Protein AF-A0AAV2D6D7-F1 (afdb_monomer_lite)

Structure (mmCIF, N/CA/C/O backbone):
data_AF-A0AAV2D6D7-F1
#
_entry.id   AF-A0AAV2D6D7-F1
#
loop_
_atom_site.group_PDB
_atom_site.id
_atom_site.type_symbol
_atom_site.label_atom_id
_atom_site.label_alt_id
_atom_site.label_comp_id
_atom_site.label_asym_id
_atom_site.label_entity_id
_atom_site.label_seq_id
_atom_site.pdbx_PDB_ins_code
_atom_site.Cartn_x
_atom_site.Cartn_y
_atom_site.Cartn_z
_atom_site.occupancy
_atom_site.B_iso_or_equiv
_atom_site.auth_seq_id
_atom_site.auth_comp_id
_atom_site.auth_asym_id
_atom_site.auth_atom_id
_atom_site.pdbx_PDB_model_num
ATOM 1 N N . MET A 1 1 ? -15.690 16.068 7.104 1.00 74.12 1 MET A N 1
ATOM 2 C CA . MET A 1 1 ? -15.761 14.633 6.740 1.00 74.12 1 MET A CA 1
ATOM 3 C C . MET A 1 1 ? -14.406 14.096 6.305 1.00 74.12 1 MET A C 1
ATOM 5 O O . MET A 1 1 ? -13.924 13.185 6.960 1.00 74.12 1 MET A O 1
ATOM 9 N N . VAL A 1 2 ? -13.719 14.729 5.345 1.00 91.75 2 VAL A N 1
ATOM 10 C CA . VAL A 1 2 ? -12.323 14.382 4.981 1.00 91.75 2 VAL A CA 1
ATOM 11 C C . VAL A 1 2 ? -11.347 14.473 6.165 1.00 91.75 2 VAL A C 1
ATOM 13 O O . VAL A 1 2 ? -10.481 13.620 6.311 1.00 91.75 2 VAL A O 1
ATOM 16 N N . ALA A 1 3 ? -11.532 15.436 7.075 1.00 92.62 3 ALA A N 1
ATOM 17 C CA . ALA A 1 3 ? -10.699 15.571 8.274 1.00 92.62 3 ALA A CA 1
ATOM 18 C C . ALA A 1 3 ? -10.657 14.307 9.159 1.00 92.62 3 ALA A C 1
ATOM 20 O O . ALA A 1 3 ? -9.611 14.017 9.730 1.00 92.62 3 ALA A O 1
ATOM 21 N N . PHE A 1 4 ? -11.753 13.535 9.246 1.00 93.50 4 PHE A N 1
ATOM 22 C CA . PHE A 1 4 ? -11.767 12.274 10.002 1.00 93.50 4 PHE A CA 1
ATOM 23 C C . PHE A 1 4 ? -10.811 11.269 9.363 1.00 93.50 4 PHE A C 1
ATOM 25 O O . PHE A 1 4 ? -9.964 10.704 10.041 1.00 93.50 4 PHE A O 1
ATOM 32 N N . PHE A 1 5 ? -10.922 11.108 8.042 1.00 94.62 5 PHE A N 1
ATOM 33 C CA . PHE A 1 5 ? -10.081 10.220 7.249 1.00 94.62 5 PHE A CA 1
ATOM 34 C C . PHE A 1 5 ? -8.601 10.600 7.357 1.00 94.62 5 PHE A C 1
ATOM 36 O O . PHE A 1 5 ? -7.773 9.751 7.681 1.00 94.62 5 PHE A O 1
ATOM 43 N N . LEU A 1 6 ? -8.279 11.886 7.180 1.00 94.81 6 LEU A N 1
ATOM 44 C CA . LEU A 1 6 ? -6.905 12.378 7.276 1.00 94.81 6 LEU A CA 1
ATOM 45 C C . LEU A 1 6 ? -6.316 12.189 8.677 1.00 94.81 6 LEU A C 1
ATOM 47 O O . LEU A 1 6 ? -5.200 11.697 8.783 1.00 94.81 6 LEU A O 1
ATOM 51 N N . GLN A 1 7 ? -7.046 12.511 9.751 1.00 93.12 7 GLN A N 1
ATOM 52 C CA . GLN A 1 7 ? -6.539 12.293 11.113 1.00 93.12 7 GLN A CA 1
ATOM 53 C C . GLN A 1 7 ? -6.394 10.807 11.454 1.00 93.12 7 GLN A C 1
ATOM 55 O O . GLN A 1 7 ? -5.425 10.423 12.110 1.00 93.12 7 GLN A O 1
ATOM 60 N N . THR A 1 8 ? -7.320 9.960 10.993 1.00 92.81 8 THR A N 1
ATOM 61 C CA . THR A 1 8 ? -7.204 8.508 11.155 1.00 92.81 8 THR A CA 1
ATOM 62 C C . THR A 1 8 ? -5.937 7.981 10.493 1.00 92.81 8 THR A C 1
ATOM 64 O O . THR A 1 8 ? -5.200 7.251 11.149 1.00 92.81 8 THR A O 1
ATOM 67 N N . LEU A 1 9 ? -5.649 8.363 9.244 1.00 91.88 9 LEU A N 1
ATOM 68 C CA . LEU A 1 9 ? -4.474 7.866 8.523 1.00 91.88 9 LEU A CA 1
ATOM 69 C C . LEU A 1 9 ? -3.161 8.499 8.996 1.00 91.88 9 LEU A C 1
ATOM 71 O O . LEU A 1 9 ? -2.198 7.777 9.231 1.00 91.88 9 LEU A O 1
ATOM 75 N N . ALA A 1 10 ? -3.117 9.821 9.180 1.00 92.44 10 ALA A N 1
ATOM 76 C CA . ALA A 1 10 ? -1.893 10.537 9.546 1.00 92.44 10 ALA A CA 1
ATOM 77 C C . ALA A 1 10 ? -1.376 10.169 10.945 1.00 92.44 10 ALA A C 1
ATOM 79 O O . ALA A 1 10 ? -0.172 10.190 11.187 1.00 92.44 10 ALA A O 1
ATOM 80 N N . HIS A 1 11 ? -2.279 9.828 11.868 1.00 89.50 11 HIS A N 1
ATOM 81 C CA . HIS A 1 11 ? -1.937 9.555 13.266 1.00 89.50 11 HIS A CA 1
ATOM 82 C C . HIS A 1 11 ? -2.315 8.144 13.730 1.00 89.50 11 HIS A C 1
ATOM 84 O O . HIS A 1 11 ? -2.226 7.855 14.922 1.00 89.50 11 HIS A O 1
ATOM 90 N N . CYS A 1 12 ? -2.756 7.267 12.821 1.00 87.00 12 CYS A N 1
ATOM 91 C CA . CYS A 1 12 ? -3.206 5.907 13.141 1.00 87.00 12 CYS A CA 1
ATOM 92 C C . CYS A 1 12 ? -4.257 5.882 14.279 1.00 87.00 12 CYS A C 1
ATOM 94 O O . CYS A 1 12 ? -4.229 5.059 15.200 1.00 87.00 12 CYS A O 1
ATOM 96 N N . MET A 1 13 ? -5.181 6.848 14.266 1.00 90.00 13 MET A N 1
ATOM 97 C CA . MET A 1 13 ? -6.157 7.018 15.341 1.00 90.00 13 MET A CA 1
ATOM 98 C C . MET A 1 13 ? -7.323 6.037 15.224 1.00 90.00 13 MET A C 1
ATOM 100 O O . MET A 1 13 ? -7.958 5.899 14.180 1.00 90.00 13 MET A O 1
ATOM 104 N N . ARG A 1 14 ? -7.688 5.424 16.354 1.00 91.38 14 ARG A N 1
ATOM 105 C CA . ARG A 1 14 ? -8.874 4.561 16.452 1.00 91.38 14 ARG A CA 1
ATOM 106 C C . ARG A 1 14 ? -10.152 5.394 16.335 1.00 91.38 14 ARG A C 1
ATOM 108 O O . ARG A 1 14 ? -10.209 6.516 16.836 1.00 91.38 14 ARG A O 1
ATOM 115 N N . ASN A 1 15 ? -11.220 4.800 15.796 1.00 92.38 15 ASN A N 1
ATOM 116 C CA . ASN A 1 15 ? -12.532 5.452 15.656 1.00 92.38 15 ASN A CA 1
ATOM 117 C C . ASN A 1 15 ? -13.022 6.076 16.983 1.00 92.38 15 ASN A C 1
ATOM 119 O O . ASN A 1 15 ? -13.448 7.227 17.009 1.00 92.38 15 ASN A O 1
ATOM 123 N N . ARG A 1 16 ? -12.840 5.383 18.119 1.00 93.50 16 ARG A N 1
ATOM 124 C CA . ARG A 1 16 ? -13.184 5.916 19.455 1.00 93.50 16 ARG A CA 1
ATOM 125 C C . ARG A 1 16 ? -12.508 7.253 19.788 1.00 93.50 16 ARG A C 1
ATOM 127 O O . ARG A 1 16 ? -13.107 8.074 20.472 1.00 93.50 16 ARG A O 1
ATOM 134 N N . THR A 1 17 ? -11.282 7.463 19.312 1.00 94.12 17 THR A N 1
ATOM 135 C CA . THR A 1 17 ? -10.517 8.687 19.558 1.00 94.12 17 THR A CA 1
ATOM 136 C C . THR A 1 17 ? -11.045 9.818 18.686 1.00 94.12 17 THR A C 1
ATOM 138 O O . THR A 1 17 ? -11.366 10.880 19.203 1.00 94.12 17 THR A O 1
ATOM 141 N N . ILE A 1 18 ? -11.271 9.552 17.396 1.00 94.19 18 ILE A N 1
ATOM 142 C CA . ILE A 1 18 ? -11.894 10.506 16.464 1.00 94.19 18 ILE A CA 1
ATOM 143 C C . ILE A 1 18 ? -13.296 10.915 16.946 1.00 94.19 18 ILE A C 1
ATOM 145 O O . ILE A 1 18 ? -13.662 12.087 16.874 1.00 94.19 18 ILE A O 1
ATOM 149 N N . LYS A 1 19 ? -14.065 9.975 17.512 1.00 95.00 19 LYS A N 1
ATOM 150 C CA . LYS A 1 19 ? -15.368 10.241 18.145 1.00 95.00 19 LYS A CA 1
ATOM 151 C C . LYS A 1 19 ? -15.268 11.299 19.236 1.00 95.00 19 LYS A C 1
ATOM 153 O O . LYS A 1 19 ? -16.102 12.202 19.261 1.00 95.00 19 LYS A O 1
ATOM 158 N N . ALA A 1 20 ? -14.269 11.192 20.109 1.00 93.50 20 ALA A N 1
ATOM 159 C CA . ALA A 1 20 ? -14.045 12.166 21.171 1.00 93.50 20 ALA A CA 1
ATOM 160 C C . ALA A 1 20 ? -13.589 13.522 20.608 1.00 93.50 20 ALA A C 1
ATOM 162 O O . ALA A 1 20 ? -14.132 14.547 21.002 1.00 93.50 20 ALA A O 1
ATOM 163 N N . THR A 1 21 ? -12.664 13.527 19.642 1.00 93.38 21 THR A N 1
ATOM 164 C CA . THR A 1 21 ? -12.126 14.755 19.031 1.00 93.38 21 THR A CA 1
ATOM 165 C C . THR A 1 21 ? -13.189 15.572 18.299 1.00 93.38 21 THR A C 1
ATOM 167 O O . THR A 1 21 ? -13.208 16.793 18.402 1.00 93.38 21 THR A O 1
ATOM 170 N N . PHE A 1 22 ? -14.082 14.914 17.559 1.00 92.69 22 PHE A N 1
ATOM 171 C CA . PHE A 1 22 ? -15.055 15.599 16.702 1.00 92.69 22 PHE A CA 1
ATOM 172 C C . PHE A 1 22 ? -16.486 15.597 17.243 1.00 92.69 22 PHE A C 1
ATOM 174 O O . PHE A 1 22 ? -17.375 16.134 16.583 1.00 92.69 22 PHE A O 1
ATOM 181 N N . LEU A 1 23 ? -16.731 15.001 18.416 1.00 94.25 23 LEU A N 1
ATOM 182 C CA . LEU A 1 23 ? -18.053 14.924 19.050 1.00 94.25 23 LEU A CA 1
ATOM 183 C C . LEU A 1 23 ? -19.128 14.375 18.087 1.00 94.25 23 LEU A C 1
ATOM 185 O O . LEU A 1 23 ? -20.193 14.965 17.875 1.00 94.25 23 LEU A O 1
ATOM 189 N N . ARG A 1 24 ? -18.821 13.243 17.443 1.00 94.25 24 ARG A N 1
ATOM 190 C CA . ARG A 1 24 ? -19.710 12.536 16.502 1.00 94.25 24 ARG A CA 1
ATOM 191 C C . ARG A 1 24 ? -19.806 11.059 16.849 1.00 94.25 24 ARG A C 1
ATOM 193 O O . ARG A 1 24 ? -18.915 10.504 17.485 1.00 94.25 24 ARG A O 1
ATOM 200 N N . SER A 1 25 ? -20.892 10.402 16.442 1.00 95.88 25 SER A N 1
ATOM 201 C CA . SER A 1 25 ? -21.029 8.960 16.658 1.00 95.88 25 SER A CA 1
ATOM 202 C C . SER A 1 25 ? -19.953 8.189 15.877 1.00 95.88 25 SER A C 1
ATOM 204 O O . SER A 1 25 ? -19.478 8.634 14.828 1.00 95.88 25 SER A O 1
ATOM 206 N N . GLY A 1 26 ? -19.575 7.012 16.383 1.00 95.44 26 GLY A N 1
ATOM 207 C CA . GLY A 1 26 ? -18.606 6.154 15.694 1.00 95.44 26 GLY A CA 1
ATOM 208 C C . GLY A 1 26 ? -19.135 5.620 14.359 1.00 95.44 26 GLY A C 1
ATOM 209 O O . GLY A 1 26 ? -18.357 5.429 13.427 1.00 95.44 26 GLY A O 1
ATOM 210 N N . GLU A 1 27 ? -20.457 5.453 14.252 1.00 96.44 27 GLU A N 1
ATOM 211 C CA . GLU A 1 27 ? -21.161 5.137 13.004 1.00 96.44 27 GLU A CA 1
ATOM 212 C C . GLU A 1 27 ? -20.918 6.230 11.961 1.00 96.44 27 GLU A C 1
ATOM 214 O O . GLU A 1 27 ? -20.430 5.947 10.871 1.00 96.44 27 GLU A O 1
ATOM 219 N N . THR A 1 28 ? -21.145 7.491 12.331 1.00 95.31 28 THR A N 1
ATOM 220 C CA . THR A 1 28 ? -20.990 8.624 11.420 1.00 95.31 28 THR A CA 1
ATOM 221 C C . THR A 1 28 ? -19.536 8.793 10.991 1.00 95.31 28 THR A C 1
ATOM 223 O O . THR A 1 28 ? -19.270 9.094 9.831 1.00 95.31 28 THR A O 1
ATOM 226 N N . ILE A 1 29 ? -18.575 8.568 11.887 1.00 95.69 29 ILE A N 1
ATOM 227 C CA . ILE A 1 29 ? -17.151 8.570 11.525 1.00 95.69 29 ILE A CA 1
ATOM 228 C C . ILE A 1 29 ? -16.840 7.444 10.544 1.00 95.69 29 ILE A C 1
ATOM 230 O O . ILE A 1 29 ? -16.198 7.692 9.528 1.00 95.69 29 ILE A O 1
ATOM 234 N N . SER A 1 30 ? -17.326 6.231 10.820 1.00 95.62 30 SER A N 1
ATOM 235 C CA . SER A 1 30 ? -17.116 5.072 9.955 1.00 95.62 30 SER A CA 1
ATOM 236 C C . SER A 1 30 ? -17.682 5.311 8.556 1.00 95.62 30 SER A C 1
ATOM 238 O O . SER A 1 30 ? -16.968 5.128 7.573 1.00 95.62 30 SER A O 1
ATOM 240 N N . ARG A 1 31 ? -18.927 5.790 8.446 1.00 96.19 31 ARG A N 1
ATOM 241 C CA . ARG A 1 31 ? -19.574 6.072 7.157 1.00 96.19 31 ARG A CA 1
ATOM 242 C C . ARG A 1 31 ? -18.740 7.030 6.308 1.00 96.19 31 ARG A C 1
ATOM 244 O O . ARG A 1 31 ? -18.374 6.694 5.185 1.00 96.19 31 ARG A O 1
ATOM 251 N N . HIS A 1 32 ? -18.350 8.167 6.878 1.00 95.44 32 HIS A N 1
ATOM 252 C CA . HIS A 1 32 ? -17.565 9.169 6.157 1.00 95.44 32 HIS A CA 1
ATOM 253 C C . HIS A 1 32 ? -16.130 8.724 5.862 1.00 95.44 32 HIS A C 1
ATOM 255 O O . HIS A 1 32 ? -15.590 9.084 4.820 1.00 95.44 32 HIS A O 1
ATOM 261 N N . PHE A 1 33 ? -15.510 7.930 6.741 1.00 95.81 33 PHE A N 1
ATOM 262 C CA . PHE A 1 33 ? -14.212 7.320 6.457 1.00 95.81 33 PHE A CA 1
ATOM 263 C C . PHE A 1 33 ? -14.289 6.453 5.194 1.00 95.81 33 PHE A C 1
ATOM 265 O O . PHE A 1 33 ? -13.458 6.596 4.302 1.00 95.81 33 PHE A O 1
ATOM 272 N N . HIS A 1 34 ? -15.317 5.605 5.083 1.00 96.25 34 HIS A N 1
ATOM 273 C CA . HIS A 1 34 ? -15.491 4.724 3.929 1.00 96.25 34 HIS A CA 1
ATOM 274 C C . HIS A 1 34 ? -15.899 5.474 2.655 1.00 96.25 34 HIS A C 1
ATOM 276 O O . HIS A 1 34 ? -15.474 5.088 1.571 1.00 96.25 34 HIS A O 1
ATOM 282 N N . GLU A 1 35 ? -16.686 6.548 2.750 1.00 96.81 35 GLU A N 1
ATOM 283 C CA . GLU A 1 35 ? -16.983 7.410 1.597 1.00 96.81 35 GLU A CA 1
ATOM 284 C C . GLU A 1 35 ? -15.710 8.031 1.011 1.00 96.81 35 GLU A C 1
ATOM 286 O O . GLU A 1 35 ? -15.478 7.938 -0.194 1.00 96.81 35 GLU A O 1
ATOM 291 N N . VAL A 1 36 ? -14.851 8.595 1.867 1.00 96.75 36 VAL A N 1
ATOM 292 C CA . VAL A 1 36 ? -13.573 9.173 1.433 1.00 96.75 36 VAL A CA 1
ATOM 293 C C . VAL A 1 36 ? -12.633 8.084 0.918 1.00 96.75 36 VAL A C 1
ATOM 295 O O . VAL A 1 36 ? -12.019 8.271 -0.127 1.00 96.75 36 VAL A O 1
ATOM 298 N N . LEU A 1 37 ? -12.567 6.924 1.582 1.00 95.81 37 LEU A N 1
ATOM 299 C CA . LEU A 1 37 ? -11.769 5.786 1.121 1.00 95.81 37 LEU A CA 1
ATOM 300 C C . LEU A 1 37 ? -12.158 5.363 -0.300 1.00 95.81 37 LEU A C 1
ATOM 302 O O . LEU A 1 37 ? -11.282 5.190 -1.139 1.00 95.81 37 LEU A O 1
ATOM 306 N N . ARG A 1 38 ? -13.458 5.230 -0.595 1.00 95.56 38 ARG A N 1
ATOM 307 C CA . ARG A 1 38 ? -13.928 4.876 -1.944 1.00 95.56 38 ARG A CA 1
ATOM 308 C C . ARG A 1 38 ? -13.519 5.919 -2.981 1.00 95.56 38 ARG A C 1
ATOM 310 O O . ARG A 1 38 ? -13.069 5.539 -4.055 1.00 95.56 38 ARG A O 1
ATOM 317 N N . ALA A 1 39 ? -13.633 7.207 -2.655 1.00 95.00 39 ALA A N 1
ATOM 318 C CA . ALA A 1 39 ? -13.199 8.280 -3.549 1.00 95.00 39 ALA A CA 1
ATOM 319 C C . ALA A 1 39 ? -11.682 8.228 -3.813 1.00 95.00 39 ALA A C 1
ATOM 321 O O . ALA A 1 39 ? -11.259 8.345 -4.959 1.00 95.00 39 ALA A O 1
ATOM 322 N N . VAL A 1 40 ? -10.872 7.983 -2.775 1.00 94.12 40 VAL A N 1
ATOM 323 C CA . VAL A 1 40 ? -9.411 7.828 -2.895 1.00 94.12 40 VAL A CA 1
ATOM 324 C C . VAL A 1 40 ? -9.043 6.604 -3.736 1.00 94.12 40 VAL A C 1
ATOM 326 O O . VAL A 1 40 ? -8.177 6.693 -4.599 1.00 94.12 40 VAL A O 1
ATOM 329 N N . LEU A 1 41 ? -9.710 5.467 -3.525 1.00 92.19 41 LEU A N 1
ATOM 330 C CA . LEU A 1 41 ? -9.480 4.259 -4.321 1.00 92.19 41 LEU A CA 1
ATOM 331 C C . LEU A 1 41 ? -9.868 4.459 -5.790 1.00 92.19 41 LEU A C 1
ATOM 333 O O . LEU A 1 41 ? -9.177 3.954 -6.669 1.00 92.19 41 LEU A O 1
ATOM 337 N N . HIS A 1 42 ? -10.932 5.221 -6.056 1.00 92.00 42 HIS A N 1
ATOM 338 C CA . HIS A 1 42 ? -11.363 5.539 -7.414 1.00 92.00 42 HIS A CA 1
ATOM 339 C C . HIS A 1 42 ? -10.289 6.327 -8.178 1.00 92.00 42 HIS A C 1
ATOM 341 O O . HIS A 1 42 ? -9.863 5.896 -9.249 1.00 92.00 42 HIS A O 1
ATOM 347 N N . ILE A 1 43 ? -9.775 7.412 -7.586 1.00 93.12 43 ILE A N 1
ATOM 348 C CA . ILE A 1 43 ? -8.697 8.206 -8.202 1.00 93.12 43 ILE A CA 1
ATOM 349 C C . ILE A 1 43 ? -7.351 7.474 -8.197 1.00 93.12 43 ILE A C 1
ATOM 351 O O . ILE A 1 43 ? -6.480 7.795 -8.994 1.00 93.12 43 ILE A O 1
ATOM 355 N N . GLY A 1 44 ? -7.149 6.489 -7.315 1.00 89.75 44 GLY A N 1
ATOM 356 C CA . GLY A 1 44 ? -5.881 5.767 -7.181 1.00 89.75 44 GLY A CA 1
ATOM 357 C C . GLY A 1 44 ? -5.399 5.132 -8.488 1.00 89.75 44 GLY A C 1
ATOM 358 O O . GLY A 1 44 ? -4.195 5.105 -8.740 1.00 89.75 44 GLY A O 1
ATOM 359 N N . SER A 1 45 ? -6.330 4.706 -9.346 1.00 83.56 45 SER A N 1
ATOM 360 C CA . SER A 1 45 ? -6.030 4.166 -10.679 1.00 83.56 45 SER A CA 1
ATOM 361 C C . SER A 1 45 ? -5.378 5.180 -11.634 1.00 83.56 45 SER A C 1
ATOM 363 O O . SER A 1 45 ? -4.605 4.791 -12.508 1.00 83.56 45 SER A O 1
ATOM 365 N N . ASP A 1 46 ? -5.598 6.481 -11.424 1.00 88.38 46 ASP A N 1
ATOM 366 C CA . ASP A 1 46 ? -4.974 7.540 -12.224 1.00 88.38 46 ASP A CA 1
ATOM 367 C C . ASP A 1 46 ? -3.509 7.788 -11.831 1.00 88.38 46 ASP A C 1
ATOM 369 O O . ASP A 1 46 ? -2.716 8.277 -12.654 1.00 88.38 46 ASP A O 1
ATOM 373 N N . TYR A 1 47 ? -3.156 7.444 -10.584 1.00 87.44 47 TYR A N 1
ATOM 374 C CA . TYR A 1 47 ? -1.836 7.648 -9.982 1.00 87.44 47 TYR A CA 1
ATOM 375 C C . TYR A 1 47 ? -0.942 6.407 -10.059 1.00 87.44 47 TYR A C 1
ATOM 377 O O . TYR A 1 47 ? 0.240 6.547 -10.368 1.00 87.44 47 TYR A O 1
ATOM 385 N N . ILE A 1 48 ? -1.483 5.216 -9.784 1.00 89.75 48 ILE A N 1
ATOM 386 C CA . ILE A 1 48 ? -0.745 3.948 -9.833 1.00 89.75 48 ILE A CA 1
ATOM 387 C C . ILE A 1 48 ? -0.993 3.313 -11.197 1.00 89.75 48 ILE A C 1
ATOM 389 O O . ILE A 1 48 ? -1.947 2.560 -11.390 1.00 89.75 48 ILE A O 1
ATOM 393 N N . LYS A 1 49 ? -0.135 3.648 -12.158 1.00 83.50 49 LYS A N 1
ATOM 394 C CA . LYS A 1 49 ? -0.208 3.129 -13.524 1.00 83.50 49 LYS A CA 1
ATOM 395 C C . LYS A 1 49 ? 1.170 2.794 -14.062 1.00 83.50 49 LYS A C 1
ATOM 397 O O . LYS A 1 49 ? 2.181 3.332 -13.616 1.00 83.50 49 LYS A O 1
ATOM 402 N N . GLU A 1 50 ? 1.178 1.912 -15.052 1.00 73.88 50 GLU A N 1
ATOM 403 C CA . GLU A 1 50 ? 2.377 1.498 -15.769 1.00 73.88 50 GLU A CA 1
ATOM 404 C C . GLU A 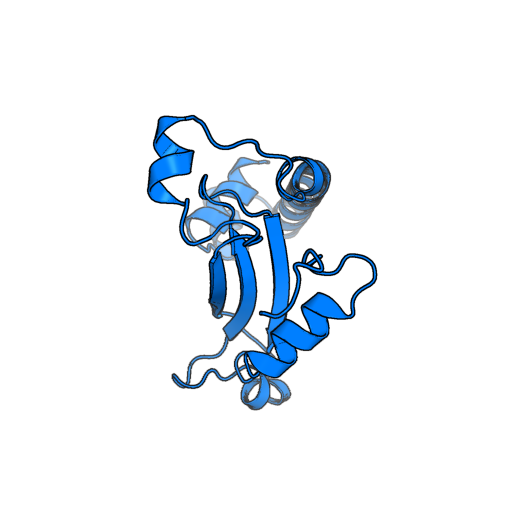1 50 ? 3.134 2.727 -16.304 1.00 73.88 50 GLU A C 1
ATOM 406 O O . GLU A 1 50 ? 2.546 3.610 -16.941 1.00 73.88 50 GLU A O 1
ATOM 411 N N . SER A 1 51 ? 4.433 2.820 -15.994 1.00 69.94 51 SER A N 1
ATOM 412 C CA . SER A 1 51 ? 5.229 3.992 -16.365 1.00 69.94 51 SER A CA 1
ATOM 413 C C . SER A 1 51 ? 5.384 4.051 -17.879 1.00 69.94 51 SER A C 1
ATOM 415 O O . SER A 1 51 ? 5.911 3.139 -18.508 1.00 69.94 51 SER A O 1
ATOM 417 N N . THR A 1 52 ? 4.926 5.148 -18.474 1.00 61.56 52 THR A N 1
ATOM 418 C CA . THR A 1 52 ? 5.055 5.419 -19.914 1.00 61.56 52 THR A CA 1
ATOM 419 C C . THR A 1 52 ? 6.309 6.249 -20.224 1.00 61.56 52 THR A C 1
ATOM 421 O O . THR A 1 52 ? 6.391 6.893 -21.268 1.00 61.56 52 THR A O 1
ATOM 424 N N . GLN A 1 53 ? 7.249 6.357 -19.280 1.00 61.66 53 GLN A N 1
ATOM 425 C CA . GLN A 1 53 ? 8.141 7.511 -19.247 1.00 61.66 53 GLN A CA 1
ATOM 426 C C . GLN A 1 53 ? 9.424 7.357 -20.062 1.00 61.66 53 GLN A C 1
ATOM 428 O O . GLN A 1 53 ? 10.210 6.429 -19.899 1.00 61.66 53 GLN A O 1
ATOM 433 N N . VAL A 1 54 ? 9.643 8.375 -20.894 1.00 60.06 54 VAL A N 1
ATOM 434 C CA . VAL A 1 54 ? 10.924 8.735 -21.495 1.00 60.06 54 VAL A CA 1
ATOM 435 C C . VAL A 1 54 ? 11.716 9.500 -20.435 1.00 60.06 54 VAL A C 1
ATOM 437 O O . VAL A 1 54 ? 11.268 10.546 -19.964 1.00 60.06 54 VAL A O 1
ATOM 440 N N . LEU A 1 55 ? 12.865 8.967 -20.022 1.00 65.44 55 LEU A N 1
ATOM 441 C CA . LEU A 1 55 ? 13.767 9.654 -19.096 1.00 65.44 55 LEU A CA 1
ATOM 442 C C . LEU A 1 55 ? 14.264 10.965 -19.721 1.00 65.44 55 LEU A C 1
ATOM 444 O O . LEU A 1 55 ? 14.549 11.016 -20.920 1.00 65.44 55 LEU A O 1
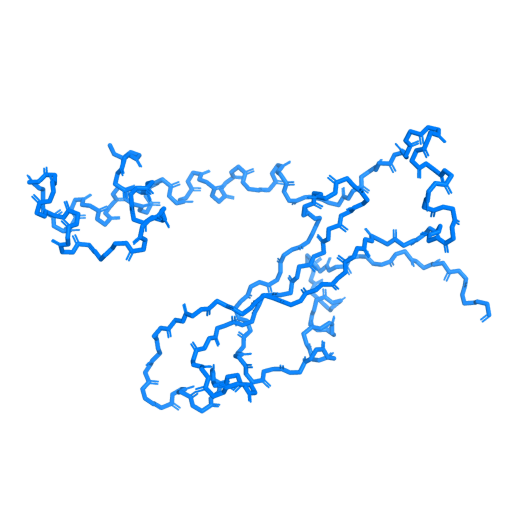ATOM 448 N N . SER A 1 56 ? 14.393 12.019 -18.911 1.00 64.81 56 SER A N 1
ATOM 449 C CA . SER A 1 56 ? 15.082 13.240 -19.341 1.00 64.81 56 SER A CA 1
ATOM 450 C C . SER A 1 56 ? 16.537 12.906 -19.706 1.00 64.81 56 SER A C 1
ATOM 452 O O . SER A 1 56 ? 17.089 11.929 -19.201 1.00 64.81 56 SER A O 1
ATOM 454 N N . SER A 1 57 ? 17.188 13.688 -20.569 1.00 64.06 57 SER A N 1
ATOM 455 C CA . SER A 1 57 ? 18.561 13.395 -21.019 1.00 64.06 57 SER A CA 1
ATOM 456 C C . SER A 1 57 ? 19.572 13.268 -19.868 1.00 64.06 57 SER A C 1
ATO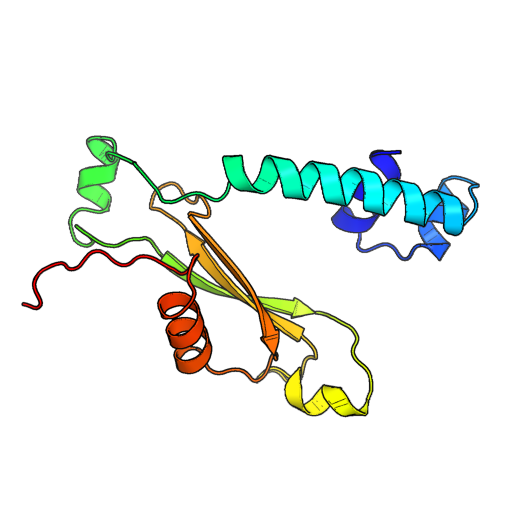M 458 O O . SER A 1 57 ? 20.495 12.463 -19.960 1.00 64.06 57 SER A O 1
ATOM 460 N N . GLY A 1 58 ? 19.374 14.002 -18.766 1.00 68.25 58 GLY A N 1
ATOM 461 C CA . GLY A 1 58 ? 20.195 13.885 -17.555 1.00 68.25 58 GLY A CA 1
ATOM 462 C C . GLY A 1 58 ? 19.911 12.618 -16.740 1.00 68.25 58 GLY A C 1
ATOM 463 O O . GLY A 1 58 ? 20.840 11.964 -16.268 1.00 68.25 58 GLY A O 1
ATOM 464 N N . ASP A 1 59 ? 18.642 12.225 -16.615 1.00 73.06 59 ASP A N 1
ATOM 465 C CA . ASP A 1 59 ? 18.258 11.003 -15.898 1.00 73.06 59 ASP A CA 1
ATOM 466 C C . ASP A 1 59 ? 18.579 9.739 -16.706 1.00 73.06 59 ASP A C 1
ATOM 468 O O . ASP A 1 59 ? 18.921 8.705 -16.136 1.00 73.06 59 ASP A O 1
ATOM 472 N N . ALA A 1 60 ? 18.530 9.818 -18.036 1.00 73.38 60 ALA A N 1
ATOM 473 C CA . ALA A 1 60 ? 18.882 8.719 -18.926 1.00 73.38 60 ALA A CA 1
ATOM 474 C C . ALA A 1 60 ? 20.329 8.256 -18.707 1.00 73.38 60 ALA A C 1
ATOM 476 O O . ALA A 1 60 ? 20.580 7.056 -18.649 1.00 73.38 60 ALA A O 1
ATOM 477 N N . GLU A 1 61 ? 21.265 9.188 -18.500 1.00 81.31 61 GLU A N 1
ATOM 478 C CA . GLU A 1 61 ? 22.664 8.859 -18.208 1.00 81.31 61 GLU A CA 1
ATOM 479 C C . GLU A 1 61 ? 22.819 8.175 -16.841 1.00 81.31 61 GLU A C 1
ATOM 481 O O . GLU A 1 61 ? 23.564 7.202 -16.707 1.00 81.31 61 GLU A O 1
ATOM 486 N N . LYS A 1 62 ? 22.067 8.630 -15.830 1.00 83.94 62 LYS A N 1
ATOM 487 C CA . LYS A 1 62 ? 22.053 8.020 -14.492 1.00 83.94 62 LYS A CA 1
ATOM 488 C C . LYS A 1 62 ? 21.542 6.576 -14.526 1.00 83.94 62 LYS A C 1
ATOM 490 O O . LYS A 1 62 ? 22.082 5.718 -13.830 1.00 83.94 62 LYS A O 1
ATOM 495 N N . TRP A 1 63 ? 20.522 6.306 -15.337 1.00 81.94 63 TRP A N 1
ATOM 496 C CA . TRP A 1 63 ? 19.842 5.009 -15.399 1.00 81.94 63 TRP A CA 1
ATOM 497 C C . TRP A 1 63 ? 20.253 4.140 -16.595 1.00 81.94 63 TRP A C 1
ATOM 499 O O . TRP A 1 63 ? 19.665 3.080 -16.801 1.00 81.94 63 TRP A O 1
ATOM 509 N N . LYS A 1 64 ? 21.282 4.527 -17.360 1.00 83.62 64 LYS A N 1
ATOM 510 C CA . LYS A 1 64 ? 21.702 3.834 -18.594 1.00 83.62 64 LYS A CA 1
ATOM 511 C C . LYS A 1 64 ? 22.003 2.343 -18.414 1.00 83.62 64 LYS A C 1
ATOM 513 O O . LYS A 1 64 ? 21.741 1.547 -19.306 1.00 83.62 64 LYS A O 1
ATOM 518 N N . TRP A 1 65 ? 22.514 1.953 -17.246 1.00 84.31 65 TRP A N 1
ATOM 519 C CA . TRP A 1 65 ? 22.830 0.558 -16.911 1.00 84.31 65 TRP A CA 1
ATOM 520 C C . TRP A 1 65 ? 21.594 -0.283 -16.571 1.00 84.31 65 TRP A C 1
ATOM 522 O O . TRP A 1 65 ? 21.669 -1.506 -16.544 1.00 84.31 65 TRP A O 1
ATOM 532 N N . PHE A 1 66 ? 20.458 0.370 -16.328 1.00 81.81 66 PHE A N 1
ATOM 533 C CA . PHE A 1 66 ? 19.168 -0.241 -16.012 1.00 81.81 66 PHE A CA 1
ATOM 534 C C . PHE A 1 66 ? 18.192 -0.105 -17.187 1.00 81.81 66 PHE A C 1
ATOM 536 O O . PHE A 1 66 ? 16.976 -0.044 -17.001 1.00 81.81 66 PHE A O 1
ATOM 543 N N . GLN A 1 67 ? 18.713 -0.031 -18.415 1.00 78.06 67 GLN A N 1
ATOM 544 C CA . GLN A 1 67 ? 17.887 0.078 -19.609 1.00 78.06 67 GLN A CA 1
ATOM 545 C C . GLN A 1 67 ? 16.937 -1.126 -19.718 1.00 78.06 67 GLN A C 1
ATOM 547 O O . GLN A 1 67 ? 17.360 -2.279 -19.717 1.00 78.06 67 GLN A O 1
ATOM 552 N N . GLY A 1 68 ? 15.635 -0.848 -19.815 1.00 77.44 68 GLY A N 1
ATOM 553 C CA . GLY A 1 68 ? 14.588 -1.874 -19.858 1.00 77.44 68 GLY A CA 1
ATOM 554 C C . GLY A 1 68 ? 14.117 -2.374 -18.487 1.00 77.44 68 GLY A C 1
ATOM 555 O O . GLY A 1 68 ? 13.204 -3.197 -18.441 1.00 77.44 68 GLY A O 1
ATOM 556 N N . ALA A 1 69 ? 14.680 -1.877 -17.380 1.00 83.94 69 ALA A N 1
ATOM 557 C CA . ALA A 1 69 ? 14.131 -2.130 -16.053 1.00 83.94 69 ALA A CA 1
ATOM 558 C C . ALA A 1 69 ? 12.766 -1.439 -15.892 1.00 83.94 69 ALA A C 1
ATOM 560 O O . ALA A 1 69 ? 12.591 -0.284 -16.277 1.00 83.94 69 ALA A O 1
ATOM 561 N N . VAL A 1 70 ? 11.807 -2.140 -15.283 1.00 84.25 70 VAL A N 1
ATOM 562 C CA . VAL A 1 70 ? 10.463 -1.601 -14.983 1.00 84.25 70 VAL A CA 1
ATOM 563 C C . VAL A 1 70 ? 10.505 -0.586 -13.840 1.00 84.25 70 VAL A C 1
ATOM 565 O O . VAL A 1 70 ? 9.662 0.305 -13.754 1.00 84.25 70 VAL A O 1
ATOM 568 N N . GLY A 1 71 ? 11.484 -0.730 -12.950 1.00 88.69 71 GLY A N 1
ATOM 569 C CA . GLY A 1 71 ? 11.600 0.058 -11.739 1.00 88.69 71 GLY A CA 1
ATOM 570 C C . GLY A 1 71 ? 12.352 -0.686 -10.642 1.00 88.69 71 GLY A C 1
ATOM 571 O O . GLY A 1 71 ? 12.849 -1.794 -10.850 1.00 88.69 71 GLY A O 1
ATOM 572 N N . ALA A 1 72 ? 12.410 -0.070 -9.468 1.00 91.25 72 ALA A N 1
ATOM 573 C CA . ALA A 1 72 ? 12.851 -0.715 -8.241 1.00 91.25 72 ALA A CA 1
ATOM 574 C C . ALA A 1 72 ? 11.677 -1.471 -7.613 1.00 91.25 72 ALA A C 1
ATOM 576 O O . ALA A 1 72 ? 10.587 -0.915 -7.492 1.00 91.25 72 ALA A O 1
ATOM 577 N N . LEU A 1 73 ? 11.912 -2.720 -7.218 1.00 92.88 73 LEU A N 1
ATOM 578 C CA . LEU A 1 73 ? 10.953 -3.569 -6.520 1.00 92.88 73 LEU A CA 1
ATOM 579 C C . LEU A 1 73 ? 11.386 -3.708 -5.063 1.00 92.88 73 LEU A C 1
ATOM 581 O O . LEU A 1 73 ? 12.554 -3.992 -4.806 1.00 92.88 73 LEU A O 1
ATOM 585 N N . ASP A 1 74 ? 10.453 -3.512 -4.136 1.00 92.94 74 ASP A N 1
ATOM 586 C CA . ASP A 1 74 ? 10.714 -3.652 -2.703 1.00 92.94 74 ASP A CA 1
ATOM 587 C C . ASP A 1 74 ? 9.462 -4.110 -1.941 1.00 92.94 74 ASP A C 1
ATOM 589 O O . ASP A 1 74 ? 8.333 -4.010 -2.434 1.00 92.94 74 ASP A O 1
ATOM 593 N N . GLU A 1 75 ? 9.675 -4.616 -0.732 1.00 92.38 75 GLU A N 1
ATOM 594 C CA . GLU A 1 75 ? 8.635 -5.075 0.184 1.00 92.38 75 GLU A CA 1
ATOM 595 C C . GLU A 1 75 ? 8.424 -4.090 1.334 1.00 92.38 75 GLU A C 1
ATOM 597 O O . GLU A 1 75 ? 9.359 -3.637 1.997 1.00 92.38 75 GLU A O 1
ATOM 602 N N . ILE A 1 76 ? 7.159 -3.806 1.635 1.00 92.25 76 ILE A N 1
ATOM 603 C CA . ILE A 1 76 ? 6.759 -2.954 2.751 1.00 92.25 76 ILE A CA 1
ATOM 604 C C . ILE A 1 76 ? 5.915 -3.771 3.726 1.00 92.25 76 ILE A C 1
ATOM 606 O O . ILE A 1 76 ? 4.820 -4.229 3.405 1.00 92.25 76 ILE A O 1
ATOM 610 N N . PHE A 1 77 ? 6.391 -3.880 4.965 1.00 93.06 77 PHE A N 1
ATOM 611 C CA . PHE A 1 77 ? 5.665 -4.533 6.052 1.00 93.06 77 PHE A CA 1
ATOM 612 C C . PHE A 1 77 ? 4.804 -3.520 6.806 1.00 93.06 77 PHE A C 1
ATOM 614 O O . PHE A 1 77 ? 5.319 -2.664 7.529 1.00 93.06 77 PHE A O 1
ATOM 621 N N . LEU A 1 78 ? 3.485 -3.644 6.677 1.00 91.19 78 LEU A N 1
ATOM 622 C CA . LEU A 1 78 ? 2.519 -2.817 7.394 1.00 91.19 78 LEU A CA 1
ATOM 623 C C . LEU A 1 78 ? 2.015 -3.554 8.640 1.00 91.19 78 LEU A C 1
ATOM 625 O O . LEU A 1 78 ? 1.458 -4.645 8.509 1.00 91.19 78 LEU A O 1
ATOM 629 N N . PRO A 1 79 ? 2.174 -2.993 9.852 1.00 91.62 79 PRO A N 1
ATOM 630 C CA . PRO A 1 79 ? 1.610 -3.586 11.059 1.00 91.62 79 PRO A CA 1
ATOM 631 C C . PRO A 1 79 ? 0.083 -3.681 10.973 1.00 91.62 79 PRO A C 1
ATOM 633 O O . PRO A 1 79 ? -0.576 -2.712 10.596 1.00 91.62 79 PRO A O 1
ATOM 636 N N . LEU A 1 80 ? -0.486 -4.816 11.382 1.00 90.88 80 LEU A N 1
ATOM 637 C CA . LEU A 1 80 ? -1.933 -4.953 11.566 1.00 90.88 80 LEU A CA 1
ATOM 638 C C . LEU A 1 80 ? -2.271 -5.850 12.755 1.00 90.88 80 LEU A C 1
ATOM 640 O O . LEU A 1 80 ? -1.404 -6.473 13.362 1.00 90.88 80 LEU A O 1
ATOM 644 N N . THR A 1 81 ? -3.559 -5.907 13.075 1.00 90.94 81 THR A N 1
ATOM 645 C CA . THR A 1 81 ? -4.121 -6.836 14.053 1.00 90.94 81 THR A CA 1
ATOM 646 C C . THR A 1 81 ? -4.921 -7.895 13.309 1.00 90.94 81 THR A C 1
ATOM 648 O O . THR A 1 81 ? -5.785 -7.549 12.505 1.00 90.94 81 THR A O 1
ATOM 651 N N . VAL A 1 82 ? -4.637 -9.163 13.591 1.00 93.50 82 VAL A N 1
ATOM 652 C CA . VAL A 1 82 ? -5.354 -10.328 13.054 1.00 93.50 82 VAL A CA 1
ATOM 653 C C . VAL A 1 82 ? -5.915 -11.168 14.204 1.00 93.50 82 VAL A C 1
ATOM 655 O O . VAL A 1 82 ? -5.475 -10.991 15.342 1.00 93.50 82 VAL A O 1
ATOM 658 N N . PRO A 1 83 ? -6.886 -12.059 13.948 1.00 95.62 83 PRO A N 1
ATOM 659 C CA . PRO A 1 83 ? -7.283 -13.084 14.909 1.00 95.62 83 PRO A CA 1
ATOM 660 C C . PRO A 1 83 ? -6.096 -13.962 15.336 1.00 95.62 83 PRO A C 1
ATOM 662 O O . PRO A 1 83 ? -5.188 -14.209 14.544 1.00 95.62 83 PRO A O 1
ATOM 665 N N . ALA A 1 84 ? -6.128 -14.479 16.568 1.00 94.94 84 ALA A N 1
ATOM 666 C CA . ALA A 1 84 ? -5.041 -15.290 17.132 1.00 94.94 84 ALA A CA 1
ATOM 667 C C . ALA A 1 84 ? -4.693 -16.525 16.272 1.00 94.94 84 ALA A C 1
ATOM 669 O O . ALA A 1 84 ? -3.533 -16.908 16.161 1.00 94.94 84 ALA A O 1
ATOM 670 N N . GLU A 1 85 ? -5.694 -17.120 15.621 1.00 96.12 85 GLU A N 1
ATOM 671 C CA . GLU A 1 85 ? -5.541 -18.254 14.698 1.00 96.12 85 GLU A CA 1
ATOM 672 C C . GLU A 1 85 ? -4.708 -17.931 13.443 1.00 96.12 85 GLU A C 1
ATOM 674 O O . GLU A 1 85 ? -4.050 -18.820 12.896 1.00 96.12 85 GLU A O 1
ATOM 679 N N . ASP A 1 86 ? -4.662 -16.661 13.032 1.00 95.06 86 ASP A N 1
ATOM 680 C CA . ASP A 1 86 ? -3.937 -16.194 11.848 1.00 95.06 86 ASP A CA 1
ATOM 681 C C . ASP A 1 86 ? -2.566 -15.580 12.173 1.00 95.06 86 ASP A C 1
ATOM 683 O O . ASP A 1 86 ? -1.760 -15.363 11.264 1.00 95.06 86 ASP A O 1
ATOM 687 N N . GLU A 1 87 ? -2.251 -15.316 13.448 1.00 94.31 87 GLU A N 1
ATOM 688 C CA . GLU A 1 87 ? -1.013 -14.628 13.852 1.00 94.31 87 GLU A CA 1
ATOM 689 C C . GLU A 1 87 ? 0.245 -15.291 13.286 1.00 94.31 87 GLU A C 1
ATOM 691 O O . GLU A 1 87 ? 1.125 -14.603 12.769 1.00 94.31 87 GLU A O 1
ATOM 696 N N . SER A 1 88 ? 0.302 -16.626 13.308 1.00 93.25 88 SER A N 1
ATOM 697 C CA . SER A 1 88 ? 1.434 -17.391 12.767 1.00 93.25 88 SER A CA 1
ATOM 698 C C . SER A 1 88 ? 1.711 -17.088 11.290 1.00 93.25 88 SER A C 1
ATOM 700 O O . SER A 1 88 ? 2.867 -17.016 10.880 1.00 93.25 88 SER A O 1
ATOM 702 N N . ARG A 1 89 ? 0.664 -16.850 10.491 1.00 94.69 89 ARG A N 1
ATOM 703 C CA . ARG A 1 89 ? 0.786 -16.534 9.062 1.00 94.69 89 ARG A CA 1
ATOM 704 C C . ARG A 1 89 ? 1.253 -15.100 8.858 1.00 94.69 89 ARG A C 1
ATOM 706 O O . ARG A 1 89 ? 2.095 -14.840 8.002 1.00 94.69 89 ARG A O 1
ATOM 713 N N . TYR A 1 90 ? 0.742 -14.166 9.652 1.00 96.06 90 TYR A N 1
ATOM 714 C CA . TYR A 1 90 ? 1.077 -12.745 9.535 1.00 96.06 90 TYR A CA 1
ATOM 715 C C . TYR A 1 90 ? 2.346 -12.343 10.297 1.00 96.06 90 TYR A C 1
ATOM 717 O O . TYR A 1 90 ? 2.765 -11.184 10.238 1.00 96.06 90 TYR A O 1
ATOM 725 N N . GLN A 1 91 ? 2.999 -13.274 10.990 1.00 95.25 91 GLN A N 1
ATOM 726 C CA . GLN A 1 91 ? 4.261 -13.012 11.660 1.00 95.25 91 GLN A CA 1
ATOM 727 C C . GLN A 1 91 ? 5.402 -12.878 10.642 1.00 95.25 91 GLN A C 1
ATOM 729 O O . GLN A 1 91 ? 5.779 -13.822 9.953 1.00 95.25 91 GLN A O 1
ATOM 734 N N . SER A 1 92 ? 5.983 -11.682 10.567 1.00 91.75 92 SER A N 1
ATOM 735 C CA . SER A 1 92 ? 7.202 -11.429 9.794 1.00 91.75 92 SER A CA 1
ATOM 736 C C . SER A 1 92 ? 8.420 -12.131 10.393 1.00 91.75 92 SER A C 1
ATOM 738 O O . SER A 1 92 ? 8.444 -12.467 11.578 1.00 91.75 92 SER A O 1
ATOM 740 N N . ARG A 1 93 ? 9.511 -12.232 9.619 1.00 87.00 93 ARG A N 1
ATOM 741 C CA . ARG A 1 93 ? 10.815 -12.735 10.109 1.00 87.00 93 ARG A CA 1
ATOM 742 C C . ARG A 1 93 ? 11.342 -11.984 11.342 1.00 87.00 93 ARG A C 1
ATOM 744 O O . ARG A 1 93 ? 12.163 -12.514 12.078 1.00 87.00 93 ARG A O 1
ATOM 751 N N . LYS A 1 94 ? 10.873 -10.751 11.576 1.00 88.00 94 LYS A N 1
ATOM 752 C CA . LYS A 1 94 ? 11.217 -9.921 12.746 1.00 88.00 94 LYS A CA 1
ATOM 753 C C . LYS A 1 94 ? 10.281 -10.148 13.945 1.00 88.00 94 LYS A C 1
ATOM 755 O O . LYS A 1 94 ? 10.301 -9.355 14.883 1.00 88.00 94 LYS A O 1
ATOM 760 N N . GLY A 1 95 ? 9.421 -11.167 13.898 1.00 90.62 95 GLY A N 1
ATOM 761 C CA . GLY A 1 95 ? 8.482 -11.524 14.965 1.00 90.62 95 GLY A CA 1
ATOM 762 C C . GLY A 1 95 ? 7.268 -10.599 15.093 1.00 90.62 95 GLY A C 1
ATOM 763 O O . GLY A 1 95 ? 6.452 -10.792 15.990 1.00 90.62 95 GLY A O 1
ATOM 764 N N . LYS A 1 96 ? 7.123 -9.598 14.214 1.00 93.25 96 LYS A N 1
ATOM 765 C CA . LYS A 1 96 ? 6.003 -8.643 14.233 1.00 93.25 96 LYS A CA 1
ATOM 766 C C . LYS A 1 96 ? 4.861 -9.117 13.344 1.00 93.25 96 LYS A C 1
ATOM 768 O O . LYS A 1 96 ? 5.122 -9.547 12.221 1.00 93.25 96 LYS A O 1
ATOM 773 N N . ILE A 1 97 ? 3.627 -8.956 13.815 1.00 96.31 97 ILE A N 1
ATOM 774 C CA . ILE A 1 97 ? 2.410 -9.190 13.030 1.00 96.31 97 ILE A CA 1
ATOM 775 C C . ILE A 1 97 ? 2.232 -8.060 12.012 1.00 96.31 97 ILE A C 1
ATOM 777 O O . ILE A 1 97 ? 2.135 -6.884 12.374 1.00 96.31 97 ILE A O 1
ATOM 781 N N . SER A 1 98 ? 2.231 -8.414 10.730 1.00 95.56 98 SER A N 1
ATOM 782 C CA . SER A 1 98 ? 2.197 -7.461 9.620 1.00 95.56 98 SER A CA 1
ATOM 783 C C . SER A 1 98 ? 1.690 -8.100 8.331 1.00 95.56 98 SER A C 1
ATOM 785 O O . SER A 1 98 ? 1.767 -9.312 8.163 1.00 95.56 98 SER A O 1
ATOM 787 N N . THR A 1 99 ? 1.210 -7.277 7.405 1.00 95.31 99 THR A N 1
ATOM 788 C CA . THR A 1 99 ? 0.928 -7.663 6.023 1.00 95.31 99 THR A CA 1
ATOM 789 C C . THR A 1 99 ? 2.068 -7.149 5.176 1.00 95.31 99 THR A C 1
ATOM 791 O O . THR A 1 99 ? 2.587 -6.056 5.419 1.00 95.31 99 THR A O 1
ATOM 794 N N . ASN A 1 100 ? 2.472 -7.961 4.214 1.00 94.88 100 ASN A N 1
ATOM 795 C CA . ASN A 1 100 ? 3.474 -7.588 3.248 1.00 94.88 100 ASN A CA 1
ATOM 796 C C . ASN A 1 100 ? 2.802 -6.943 2.029 1.00 94.88 100 ASN A C 1
ATOM 798 O O . ASN A 1 100 ? 1.753 -7.393 1.553 1.00 94.88 100 ASN A O 1
ATOM 802 N N . VAL A 1 101 ? 3.404 -5.864 1.547 1.00 95.25 101 VAL A N 1
ATOM 803 C CA . VAL A 1 101 ? 2.998 -5.132 0.354 1.00 95.25 101 VAL A CA 1
ATOM 804 C C . VAL A 1 101 ? 4.189 -5.092 -0.587 1.00 95.25 101 VAL A C 1
ATOM 806 O O . VAL A 1 101 ? 5.196 -4.461 -0.283 1.00 95.25 101 VAL A O 1
ATOM 809 N N . LEU A 1 102 ? 4.060 -5.734 -1.744 1.00 95.50 102 LEU A N 1
ATOM 810 C CA . LEU A 1 102 ? 5.052 -5.622 -2.806 1.00 95.50 102 LEU A CA 1
ATOM 811 C C . LEU A 1 102 ? 4.785 -4.343 -3.596 1.00 95.50 102 LEU A C 1
ATOM 813 O O . LEU A 1 102 ? 3.662 -4.126 -4.058 1.00 95.50 102 LEU A O 1
ATOM 817 N N . VAL A 1 103 ? 5.803 -3.514 -3.784 1.00 95.00 103 VAL A N 1
ATOM 818 C CA . VAL A 1 103 ? 5.696 -2.272 -4.552 1.00 95.00 103 VAL A CA 1
ATOM 819 C C . VAL A 1 103 ? 6.742 -2.221 -5.653 1.00 95.00 103 VAL A C 1
ATOM 821 O O . VAL A 1 103 ? 7.841 -2.751 -5.507 1.00 95.00 103 VAL A O 1
ATOM 824 N N . VAL A 1 104 ? 6.398 -1.559 -6.757 1.00 93.44 104 VAL A N 1
ATOM 825 C CA . VAL A 1 104 ? 7.346 -1.193 -7.811 1.00 93.44 104 VAL A CA 1
ATOM 826 C C . VAL A 1 104 ? 7.279 0.308 -8.032 1.00 93.44 104 VAL A C 1
ATOM 828 O O . VAL A 1 104 ? 6.190 0.865 -8.186 1.00 93.44 104 VAL A O 1
ATOM 831 N N . CYS A 1 105 ? 8.444 0.949 -8.057 1.00 91.62 105 CYS A N 1
ATOM 832 C CA . CYS A 1 105 ? 8.596 2.373 -8.330 1.00 91.62 105 CYS A CA 1
ATOM 833 C C . CYS A 1 105 ? 9.435 2.598 -9.580 1.00 91.62 105 CYS A C 1
ATOM 835 O O . CYS A 1 105 ? 10.494 1.989 -9.726 1.00 91.62 105 CYS A O 1
ATOM 837 N N . ASP A 1 106 ? 9.013 3.510 -10.451 1.00 88.25 106 ASP A N 1
ATOM 838 C CA . ASP A 1 106 ? 9.837 3.922 -11.585 1.00 88.25 106 ASP A CA 1
ATOM 839 C C . ASP A 1 106 ? 11.026 4.806 -11.163 1.00 88.25 106 ASP A C 1
ATOM 841 O O . ASP A 1 106 ? 11.208 5.170 -9.997 1.00 88.25 106 ASP A O 1
ATOM 845 N N . ALA A 1 107 ? 11.855 5.170 -12.140 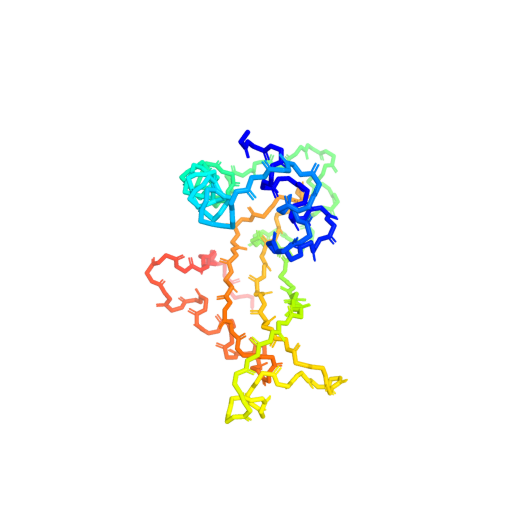1.00 84.56 107 ALA A N 1
ATOM 846 C CA . ALA A 1 107 ? 13.025 6.028 -11.955 1.00 84.56 107 ALA A CA 1
ATOM 847 C C . ALA A 1 107 ? 12.705 7.429 -11.389 1.00 84.56 107 ALA A C 1
ATOM 849 O O . ALA A 1 107 ? 13.602 8.091 -10.867 1.00 84.56 107 ALA A O 1
ATOM 850 N N . ASN A 1 108 ? 11.442 7.865 -11.468 1.00 84.88 108 ASN A N 1
ATOM 851 C CA . ASN A 1 108 ? 10.941 9.121 -10.911 1.00 84.88 108 ASN A CA 1
ATOM 852 C C . ASN A 1 108 ? 10.272 8.933 -9.542 1.00 84.88 108 ASN A C 1
ATOM 854 O O . ASN A 1 108 ? 9.585 9.837 -9.060 1.00 84.88 108 ASN A O 1
ATOM 858 N N . LEU A 1 109 ? 10.495 7.777 -8.906 1.00 87.00 109 LEU A N 1
ATOM 859 C CA . LEU A 1 109 ? 9.980 7.411 -7.587 1.00 87.00 109 LEU A CA 1
ATOM 860 C C . LEU A 1 109 ? 8.446 7.363 -7.529 1.00 87.00 109 LEU A C 1
ATOM 862 O O . LEU A 1 109 ? 7.855 7.549 -6.464 1.00 87.00 109 LEU A O 1
ATOM 866 N N . ARG A 1 110 ? 7.787 7.120 -8.667 1.00 89.38 110 ARG A N 1
ATOM 867 C CA . ARG A 1 110 ? 6.333 6.949 -8.729 1.00 89.38 110 ARG A CA 1
ATOM 868 C C . ARG A 1 110 ? 5.994 5.473 -8.649 1.00 89.38 110 ARG A C 1
ATOM 870 O O . ARG A 1 110 ? 6.568 4.674 -9.382 1.00 89.38 110 ARG A O 1
ATOM 877 N N . PHE A 1 111 ? 5.033 5.120 -7.800 1.00 91.62 111 PHE A N 1
ATOM 878 C CA . PHE A 1 111 ? 4.514 3.758 -7.747 1.00 91.62 111 PHE A CA 1
ATOM 879 C C . PHE A 1 111 ? 3.833 3.398 -9.069 1.00 91.62 111 PHE A C 1
ATOM 881 O O . PHE A 1 111 ? 2.858 4.034 -9.465 1.00 91.62 111 PHE A O 1
ATOM 888 N N . THR A 1 112 ? 4.334 2.361 -9.732 1.00 91.69 112 THR A N 1
ATOM 889 C CA . THR A 1 112 ? 3.774 1.824 -10.980 1.00 91.69 112 THR A CA 1
ATOM 890 C C . THR A 1 112 ? 2.964 0.559 -10.748 1.00 91.69 112 THR A C 1
ATOM 892 O O . THR A 1 112 ? 2.086 0.230 -11.542 1.00 91.69 112 THR A O 1
ATOM 895 N N . TYR A 1 113 ? 3.239 -0.138 -9.645 1.00 92.81 113 TYR A N 1
ATOM 896 C CA . TYR A 1 113 ? 2.527 -1.335 -9.231 1.00 92.81 113 TYR A CA 1
ATOM 897 C C . TYR A 1 113 ? 2.546 -1.462 -7.707 1.00 92.81 113 TYR A C 1
ATOM 899 O O . TYR A 1 113 ? 3.569 -1.211 -7.067 1.00 92.81 113 TYR A O 1
ATOM 907 N N . VAL A 1 114 ? 1.415 -1.864 -7.126 1.00 93.69 114 VAL A N 1
ATOM 908 C CA . VAL A 1 114 ? 1.270 -2.125 -5.690 1.00 93.69 114 VAL A CA 1
ATOM 909 C C . VAL A 1 114 ? 0.432 -3.385 -5.509 1.00 93.69 114 VAL A C 1
ATOM 911 O O . VAL A 1 114 ? -0.705 -3.454 -5.973 1.00 93.69 114 VAL A O 1
ATOM 914 N N . LEU A 1 115 ? 0.981 -4.370 -4.804 1.00 94.94 115 LEU A N 1
ATOM 915 C CA . LEU A 1 115 ? 0.323 -5.622 -4.451 1.00 94.94 115 LEU A CA 1
ATOM 916 C C . LEU A 1 115 ? 0.246 -5.740 -2.924 1.00 94.94 115 LEU A C 1
ATOM 918 O O . LEU A 1 115 ? 1.197 -6.204 -2.290 1.00 94.94 115 LEU A O 1
ATOM 922 N N . PRO A 1 116 ? -0.868 -5.299 -2.319 1.00 93.25 116 PRO A N 1
ATOM 923 C CA . PRO A 1 116 ? -1.077 -5.399 -0.884 1.00 93.25 116 PRO A CA 1
ATOM 924 C C . PRO A 1 116 ? -1.674 -6.752 -0.478 1.00 93.25 116 PRO A C 1
ATOM 926 O O . PRO A 1 116 ? -2.227 -7.480 -1.304 1.00 93.25 116 PRO A O 1
ATOM 929 N N . GLY A 1 117 ? -1.653 -7.033 0.827 1.00 91.62 117 GLY A N 1
ATOM 930 C CA . GLY A 1 117 ? -2.486 -8.072 1.440 1.00 91.62 117 GLY A CA 1
ATOM 931 C C . GLY A 1 117 ? -1.827 -9.440 1.587 1.00 91.62 117 GLY A C 1
ATOM 932 O O . GLY A 1 117 ? -2.496 -10.382 2.005 1.00 91.62 117 GLY A O 1
ATOM 933 N N . TRP A 1 118 ? -0.534 -9.559 1.288 1.00 95.19 118 TRP A N 1
ATOM 934 C CA . TRP A 1 118 ? 0.210 -10.790 1.535 1.00 95.19 118 TRP A CA 1
ATOM 935 C C . TRP A 1 118 ? 0.482 -10.983 3.026 1.00 95.19 118 TRP A C 1
ATOM 937 O O . TRP A 1 118 ? 0.559 -10.015 3.793 1.00 95.19 118 TRP A O 1
ATOM 947 N N . GLU A 1 119 ? 0.605 -12.234 3.467 1.00 95.38 119 GLU A N 1
ATOM 948 C CA . GLU A 1 119 ? 0.916 -12.510 4.864 1.00 95.38 119 GLU A CA 1
ATOM 949 C C . GLU A 1 119 ? 2.352 -12.064 5.191 1.00 95.38 119 GLU A C 1
ATOM 951 O O . GLU A 1 119 ? 3.242 -12.128 4.347 1.00 95.38 119 GLU A O 1
ATOM 956 N N . GLY A 1 120 ? 2.612 -11.621 6.424 1.00 93.12 120 GLY A N 1
ATOM 957 C CA . GLY A 1 120 ? 3.953 -11.188 6.837 1.00 93.12 120 GLY A CA 1
ATOM 958 C C . GLY A 1 120 ? 5.031 -12.276 6.736 1.00 93.12 120 GLY A C 1
ATOM 959 O O . GLY A 1 120 ? 6.211 -11.949 6.639 1.00 93.12 120 GLY A O 1
ATOM 960 N N . SER A 1 121 ? 4.645 -13.555 6.734 1.00 92.69 121 SER A N 1
ATOM 961 C CA . SER A 1 121 ? 5.556 -14.692 6.536 1.00 92.69 121 SER A CA 1
ATOM 962 C C . SER A 1 121 ? 5.810 -15.047 5.065 1.00 92.69 121 SER A C 1
ATOM 964 O O . SER A 1 121 ? 6.641 -15.916 4.785 1.00 92.69 121 SER A O 1
ATOM 966 N N . ALA A 1 122 ? 5.102 -14.415 4.121 1.00 94.00 122 ALA A N 1
ATOM 967 C CA . ALA A 1 122 ? 5.228 -14.718 2.703 1.00 94.00 122 ALA A CA 1
ATOM 968 C C . ALA A 1 122 ? 6.661 -14.484 2.205 1.00 94.00 122 ALA A C 1
ATOM 970 O O . ALA A 1 122 ? 7.338 -13.547 2.622 1.00 94.00 122 ALA A O 1
ATOM 971 N N . SER A 1 123 ? 7.130 -15.365 1.317 1.00 91.75 123 SER A N 1
ATOM 972 C CA . SER A 1 123 ? 8.428 -15.201 0.670 1.00 91.75 123 SER A CA 1
ATOM 973 C C . SER A 1 123 ? 8.331 -14.275 -0.535 1.00 91.75 123 SER A C 1
ATOM 975 O O . SER A 1 123 ? 7.360 -14.319 -1.295 1.00 91.75 123 SER A O 1
ATOM 977 N N . ASP A 1 124 ? 9.417 -13.560 -0.781 1.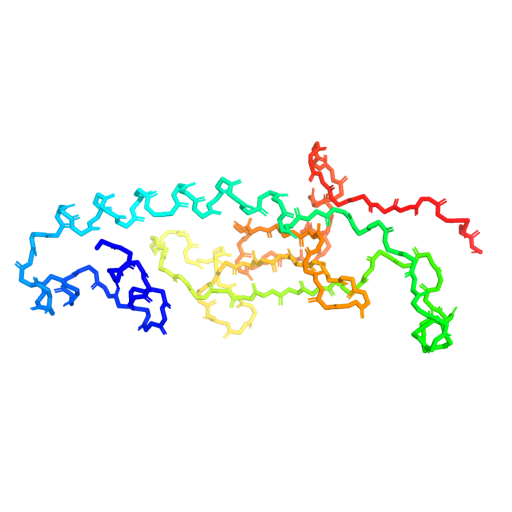00 90.50 124 ASP A N 1
ATOM 978 C CA . ASP A 1 124 ? 9.580 -12.609 -1.876 1.00 90.50 124 ASP A CA 1
ATOM 979 C C . ASP A 1 124 ? 9.298 -13.282 -3.228 1.00 90.50 124 ASP A C 1
ATOM 981 O O . ASP A 1 124 ? 8.556 -12.781 -4.072 1.00 90.50 124 ASP A O 1
ATOM 985 N N . SER A 1 125 ? 9.794 -14.511 -3.406 1.00 91.94 125 SER A N 1
ATOM 986 C CA . SER A 1 125 ? 9.547 -15.331 -4.596 1.00 91.94 125 SER A CA 1
ATOM 987 C C . SER A 1 125 ? 8.070 -15.682 -4.805 1.00 91.94 125 SER A C 1
ATOM 989 O O . SER A 1 125 ? 7.604 -15.762 -5.944 1.00 91.94 125 SER A O 1
ATOM 991 N N . ARG A 1 126 ? 7.313 -15.897 -3.722 1.00 94.12 126 ARG A N 1
ATOM 992 C CA . ARG A 1 126 ? 5.883 -16.221 -3.784 1.00 94.12 126 ARG A CA 1
ATOM 993 C C . ARG A 1 126 ? 5.085 -14.983 -4.174 1.00 94.12 126 ARG A C 1
ATOM 995 O O . ARG A 1 126 ? 4.223 -15.094 -5.042 1.00 94.12 126 ARG A O 1
ATOM 1002 N N . MET A 1 127 ? 5.415 -13.838 -3.583 1.00 94.31 127 MET A N 1
ATOM 1003 C CA . MET A 1 127 ? 4.777 -12.554 -3.869 1.00 94.31 127 MET A CA 1
ATOM 1004 C C . MET A 1 127 ? 5.069 -12.077 -5.289 1.00 94.31 127 MET A C 1
ATOM 1006 O O . MET A 1 127 ? 4.148 -11.687 -6.001 1.00 94.31 127 MET A O 1
ATOM 1010 N N . LEU A 1 128 ? 6.321 -12.186 -5.742 1.00 93.56 128 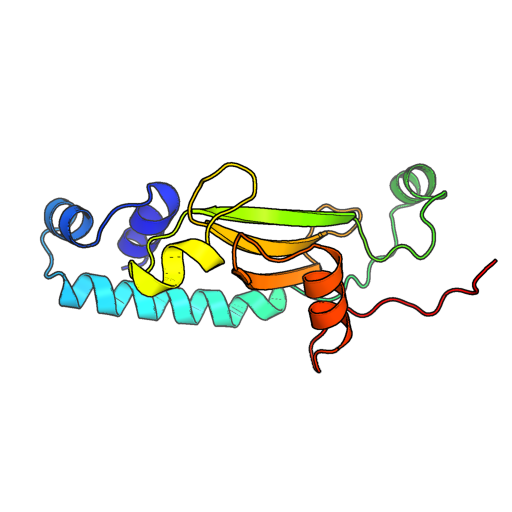LEU A N 1
ATOM 1011 C CA . LEU A 1 128 ? 6.697 -11.853 -7.114 1.00 93.56 128 LEU A CA 1
ATOM 1012 C C . LEU A 1 128 ? 5.967 -12.742 -8.126 1.00 93.56 128 LEU A C 1
ATOM 1014 O O . LEU A 1 128 ? 5.436 -12.247 -9.115 1.00 93.56 128 LEU A O 1
ATOM 1018 N N . ARG A 1 129 ? 5.887 -14.055 -7.878 1.00 94.88 129 ARG A N 1
ATOM 1019 C CA . ARG A 1 129 ? 5.147 -14.967 -8.760 1.00 94.88 129 ARG A CA 1
ATOM 1020 C C . ARG A 1 129 ? 3.659 -14.621 -8.826 1.00 94.88 129 ARG A C 1
ATOM 1022 O O . ARG A 1 129 ? 3.103 -14.634 -9.918 1.00 94.88 129 ARG A O 1
ATOM 1029 N N . ASP A 1 130 ? 3.032 -14.305 -7.692 1.00 95.12 130 ASP A N 1
ATOM 1030 C CA . ASP A 1 130 ? 1.640 -13.839 -7.673 1.00 95.12 130 ASP A CA 1
ATOM 1031 C C . ASP A 1 130 ? 1.485 -12.558 -8.491 1.00 95.12 130 ASP A C 1
ATOM 1033 O O . ASP A 1 130 ? 0.654 -12.510 -9.396 1.00 95.12 130 ASP A O 1
ATOM 1037 N N . ALA A 1 131 ? 2.359 -11.574 -8.255 1.00 94.50 131 ALA A N 1
ATOM 1038 C CA . ALA A 1 131 ? 2.364 -10.314 -8.986 1.00 94.50 131 ALA A CA 1
ATOM 1039 C C . ALA A 1 131 ? 2.430 -10.513 -10.502 1.00 94.50 131 ALA A C 1
ATOM 1041 O O . ALA A 1 131 ? 1.701 -9.844 -11.221 1.00 94.50 131 ALA A O 1
ATOM 1042 N N . LEU A 1 132 ? 3.255 -11.442 -10.986 1.00 93.69 132 LEU A N 1
ATOM 1043 C CA . LEU A 1 132 ? 3.401 -11.730 -12.417 1.00 93.69 132 LEU A CA 1
ATOM 1044 C C . LEU A 1 132 ? 2.232 -12.540 -13.006 1.00 93.69 132 LEU A C 1
ATOM 1046 O O . LEU A 1 132 ? 2.036 -12.528 -14.218 1.00 93.69 132 LEU A O 1
ATOM 1050 N N . SER A 1 133 ? 1.483 -13.274 -12.179 1.00 93.94 133 SER A N 1
ATOM 1051 C CA . SER A 1 133 ? 0.425 -14.194 -12.632 1.00 93.94 133 SER A CA 1
ATOM 1052 C C . SER A 1 133 ? -0.979 -13.584 -12.688 1.00 93.94 133 SER A C 1
ATOM 1054 O O . SER A 1 133 ? -1.872 -14.164 -13.304 1.00 93.94 133 SER A O 1
ATOM 1056 N N . ARG A 1 134 ? -1.191 -12.432 -12.043 1.00 92.50 134 ARG A N 1
ATOM 1057 C CA . ARG A 1 134 ? -2.492 -11.750 -11.992 1.00 92.50 134 ARG A CA 1
ATOM 1058 C C . ARG A 1 134 ? -2.867 -11.128 -13.335 1.00 92.50 134 ARG A C 1
ATOM 1060 O O . ARG A 1 134 ? -2.010 -10.643 -14.066 1.00 92.50 134 ARG A O 1
ATOM 1067 N N . GLU A 1 135 ? -4.168 -11.053 -13.613 1.00 88.88 135 GLU A N 1
ATOM 1068 C CA . GLU A 1 135 ? -4.707 -10.392 -14.814 1.00 88.88 135 GLU A CA 1
ATOM 1069 C C . GLU A 1 135 ? -4.296 -8.910 -14.893 1.00 88.88 135 GLU A C 1
ATOM 1071 O O . GLU A 1 135 ? -3.873 -8.425 -15.938 1.00 88.88 135 GLU A O 1
ATOM 1076 N N . ASN A 1 136 ? -4.335 -8.210 -13.757 1.00 86.75 136 ASN A N 1
ATOM 1077 C CA . ASN A 1 136 ? -3.814 -6.853 -13.579 1.00 86.75 136 ASN A CA 1
ATOM 1078 C C . ASN A 1 136 ? -2.401 -6.843 -12.965 1.00 86.75 136 ASN A C 1
ATOM 1080 O O . ASN A 1 136 ? -2.055 -5.935 -12.209 1.00 86.75 136 ASN A O 1
ATOM 1084 N N . GLY A 1 137 ? -1.624 -7.894 -13.230 1.00 90.12 137 GLY A N 1
ATOM 1085 C CA . GLY A 1 137 ? -0.321 -8.139 -12.632 1.00 90.12 137 GLY A CA 1
ATOM 1086 C C . GLY A 1 137 ? 0.789 -7.205 -13.107 1.00 90.12 137 GLY A C 1
ATOM 1087 O O . GLY A 1 137 ? 0.635 -6.411 -14.038 1.00 90.12 137 GLY A O 1
ATOM 1088 N N . LEU A 1 138 ? 1.944 -7.334 -12.456 1.00 90.38 138 LEU A N 1
ATOM 1089 C CA . LEU A 1 138 ? 3.167 -6.640 -12.830 1.00 90.38 138 LEU A CA 1
ATOM 1090 C C . LEU A 1 138 ? 3.592 -7.078 -14.234 1.00 90.38 138 LEU A C 1
ATOM 1092 O O . LEU A 1 138 ? 3.936 -8.237 -14.467 1.00 90.38 138 LEU A O 1
ATOM 1096 N N . LYS A 1 139 ? 3.620 -6.131 -15.167 1.00 87.75 139 LYS A N 1
ATOM 1097 C CA . LYS A 1 139 ? 4.103 -6.374 -16.522 1.00 87.75 139 LYS A CA 1
ATOM 1098 C C . LYS A 1 139 ? 5.596 -6.120 -16.585 1.00 87.75 139 LYS A C 1
ATOM 1100 O O . LYS A 1 139 ? 6.065 -5.008 -16.364 1.00 87.75 139 LYS A O 1
ATOM 1105 N N . VAL A 1 140 ? 6.338 -7.168 -16.915 1.00 83.50 140 VAL A N 1
ATOM 1106 C CA . VAL A 1 140 ? 7.774 -7.080 -17.161 1.00 83.50 140 VAL A CA 1
ATOM 1107 C C . VAL A 1 140 ? 8.005 -7.187 -18.669 1.00 83.50 140 VAL A C 1
ATOM 1109 O O . VAL A 1 140 ? 7.590 -8.185 -19.269 1.00 83.50 140 VAL A O 1
ATOM 1112 N N . PRO A 1 141 ? 8.630 -6.180 -19.310 1.00 76.31 141 PRO A N 1
ATOM 1113 C CA . PRO A 1 141 ? 9.015 -6.255 -20.706 1.00 76.31 141 PRO A CA 1
ATOM 1114 C C . PRO A 1 141 ? 9.851 -7.507 -20.945 1.00 76.31 141 PRO A C 1
ATOM 1116 O O . PRO A 1 141 ? 10.790 -7.798 -20.207 1.00 76.31 141 PRO A O 1
ATOM 1119 N N . LYS A 1 142 ? 9.538 -8.239 -22.012 1.00 69.62 142 LYS A N 1
ATOM 1120 C CA . LYS A 1 142 ? 10.403 -9.313 -22.499 1.00 69.62 142 LYS A CA 1
ATOM 1121 C C . LYS A 1 142 ? 11.628 -8.682 -23.169 1.00 69.62 142 LYS A C 1
ATOM 1123 O O . LYS A 1 142 ? 11.670 -8.579 -24.391 1.00 69.62 142 LYS A O 1
ATOM 1128 N N . SER A 1 143 ? 12.599 -8.196 -22.401 1.00 61.22 143 SER A N 1
ATOM 1129 C CA . SER A 1 143 ? 13.918 -7.863 -22.946 1.00 61.22 143 SER A CA 1
ATOM 1130 C C . SER A 1 143 ? 14.735 -9.150 -23.102 1.00 61.22 143 SER A C 1
ATOM 1132 O O . SER A 1 143 ? 14.605 -10.080 -22.306 1.00 61.22 143 SER A O 1
ATOM 1134 N N . ARG A 1 144 ? 15.504 -9.241 -24.200 1.00 46.53 144 ARG A N 1
ATOM 1135 C CA . ARG A 1 144 ? 16.347 -10.401 -24.530 1.00 46.53 144 ARG A CA 1
ATOM 1136 C C . ARG A 1 144 ? 17.197 -10.754 -23.314 1.00 46.53 144 ARG A C 1
ATOM 1138 O O . ARG A 1 144 ? 18.020 -9.942 -22.904 1.00 46.53 144 ARG A O 1
ATOM 1145 N N . LEU A 1 145 ? 16.995 -11.961 -22.787 1.00 41.03 145 LEU A N 1
ATOM 1146 C CA . LEU A 1 145 ? 18.009 -12.646 -21.996 1.00 41.03 145 LEU A CA 1
ATOM 1147 C C . LEU A 1 145 ? 19.323 -12.524 -22.781 1.00 41.03 145 LEU A C 1
ATOM 1149 O O . LEU A 1 145 ? 19.373 -12.948 -23.940 1.00 41.03 145 LEU A O 1
ATOM 1153 N N . LEU A 1 146 ? 20.309 -11.839 -22.202 1.00 37.47 146 LEU A N 1
ATOM 1154 C CA . LEU A 1 146 ? 21.700 -11.997 -22.617 1.00 37.47 146 LEU A CA 1
ATOM 1155 C C . LEU A 1 146 ? 22.156 -13.408 -22.241 1.00 37.47 146 LEU A C 1
ATOM 1157 O O . LEU A 1 146 ? 21.748 -13.873 -21.150 1.00 37.47 146 LEU A O 1
#

Organism: NCBI:txid586398

pLDDT: mean 88.29, std 10.79, range [37.47, 96.81]

Secondary structure (DSSP, 8-state):
-HHHHHHHHHHT--HHHHHHHHT--HHHHHHHHHHHHHHHHHHHHHHS----PPPPHHHHHHHGGGTT---EEEEEEEE----GGGHHHHB-TTS-BEEEEEEEE-TTS-EEEEEEEEETT--HHHHHHHHHHSTTPPP---PPP-

Radius of gyration: 19.27 Å; chains: 1; bounding box: 44×34×46 Å

InterPro domains:
  IPR027806 Harbinger transposase-derived nuclease domain [PF13359] (79-130)
  IPR045249 Putative nuclease HARBI1-like [PTHR22930] (2-142)
  IPR058353 Domain of unknown function DUF8040 [PF26138] (2-41)

Sequence (146 aa):
MVAFFLQTLAHCMRNRTIKATFLRSGETISRHFHEVLRAVLHIGSDYIKESTQVLSSGDAEKWKWFQGAVGALDEIFLPLTVPAEDESRYQSRKGKISTNVLVVCDANLRFTYVLPGWEGSASDSRMLRDALSRENGLKVPKSRLL

Foldseek 3Di:
DVVLLCCCVVVVDDLVVSCVVVVDDSVVSVVVNVVVVVVCVVCVDVQQAQDPDDDDPVLCVVCVVVVQPSADKDKDWAADDDPPVCQVQQQAPVRGRTWIKIFGAHSVRGTNDIDTDGRNHDDPVRSQVVQCPDPVHDDRDPDDDD